Protein AF-A0A4U9IZ56-F1 (afdb_monomer_lite)

Structure (mmCIF, N/CA/C/O backbone):
data_AF-A0A4U9IZ56-F1
#
_entry.id   AF-A0A4U9IZ56-F1
#
loop_
_atom_site.group_PDB
_atom_site.id
_atom_site.type_symbol
_atom_site.label_atom_id
_atom_site.label_alt_id
_atom_site.label_comp_id
_atom_site.label_asym_id
_atom_site.label_entity_id
_atom_site.label_seq_id
_atom_site.pdbx_PDB_ins_code
_atom_site.Cartn_x
_atom_site.Cartn_y
_atom_site.Cartn_z
_atom_site.occupancy
_atom_site.B_iso_or_equiv
_atom_site.auth_seq_id
_atom_site.auth_comp_id
_atom_site.auth_asym_id
_atom_site.auth_atom_id
_atom_site.pdbx_PDB_model_num
ATOM 1 N N . MET A 1 1 ? -5.284 -25.943 -2.171 1.00 47.75 1 MET A N 1
ATOM 2 C CA . MET A 1 1 ? -5.533 -24.492 -2.083 1.00 47.75 1 MET A CA 1
ATOM 3 C C . MET A 1 1 ? -4.631 -23.951 -0.995 1.00 47.75 1 MET A C 1
ATOM 5 O O . MET A 1 1 ? -4.701 -24.468 0.113 1.00 47.75 1 MET A O 1
ATOM 9 N N . ALA A 1 2 ? -3.723 -23.030 -1.317 1.00 60.25 2 ALA A N 1
ATOM 10 C CA . ALA A 1 2 ? -2.992 -22.318 -0.273 1.00 60.25 2 ALA A CA 1
ATOM 11 C C . ALA A 1 2 ? -4.017 -21.531 0.561 1.00 60.25 2 ALA A C 1
ATOM 13 O O . ALA A 1 2 ? -4.993 -21.029 0.004 1.00 60.25 2 ALA A O 1
ATOM 14 N N . GLY A 1 3 ? -3.859 -21.506 1.885 1.00 73.19 3 GLY A N 1
ATOM 15 C CA . GLY A 1 3 ? -4.756 -20.737 2.746 1.00 73.19 3 GLY A CA 1
ATOM 16 C C . GLY A 1 3 ? -4.710 -19.258 2.365 1.00 73.19 3 GLY A C 1
ATOM 17 O O . GLY A 1 3 ? -3.636 -18.731 2.083 1.00 73.19 3 GLY A O 1
ATOM 18 N N . GLN A 1 4 ? -5.870 -18.604 2.334 1.00 85.25 4 GLN A N 1
ATOM 19 C CA . GLN A 1 4 ? -5.969 -17.176 2.053 1.00 85.25 4 GLN A CA 1
ATOM 20 C C . GLN A 1 4 ? -5.206 -16.383 3.125 1.00 85.25 4 GLN A C 1
ATOM 22 O O . GLN A 1 4 ? -5.521 -16.478 4.313 1.00 85.25 4 GLN A O 1
ATOM 27 N N . LEU A 1 5 ? -4.211 -15.598 2.710 1.00 96.19 5 LEU A N 1
ATOM 28 C CA . LEU A 1 5 ? -3.516 -14.666 3.591 1.00 96.19 5 LEU A CA 1
ATOM 29 C C . LEU A 1 5 ? -4.373 -13.404 3.753 1.00 96.19 5 LEU A C 1
ATOM 31 O O . LEU A 1 5 ? -4.709 -12.748 2.768 1.00 96.19 5 LEU A O 1
ATOM 35 N N . ILE A 1 6 ? -4.730 -13.063 4.993 1.00 97.56 6 ILE A N 1
ATOM 36 C CA . ILE A 1 6 ? -5.481 -11.842 5.306 1.00 97.56 6 ILE A CA 1
ATOM 37 C C . ILE A 1 6 ? -4.613 -10.948 6.183 1.00 97.56 6 ILE A C 1
ATOM 39 O O . ILE A 1 6 ? -4.318 -11.309 7.321 1.00 97.56 6 ILE A O 1
ATOM 43 N N . LEU A 1 7 ? -4.234 -9.781 5.667 1.00 98.06 7 LEU A N 1
ATOM 44 C CA . LEU A 1 7 ? -3.555 -8.757 6.453 1.00 98.06 7 LEU A CA 1
ATOM 45 C C . LEU A 1 7 ? -4.583 -8.044 7.328 1.00 98.06 7 LEU A C 1
ATOM 47 O O . LEU A 1 7 ? -5.577 -7.512 6.829 1.00 98.06 7 LEU A O 1
ATOM 51 N N . ARG A 1 8 ? -4.356 -8.058 8.641 1.00 97.75 8 ARG A N 1
ATOM 52 C CA . ARG A 1 8 ? -5.276 -7.484 9.620 1.00 97.75 8 ARG A CA 1
ATOM 53 C C . ARG A 1 8 ? -4.805 -6.114 10.047 1.00 97.75 8 ARG A C 1
ATOM 55 O O . ARG A 1 8 ? -3.645 -5.937 10.401 1.00 97.75 8 ARG A O 1
ATOM 62 N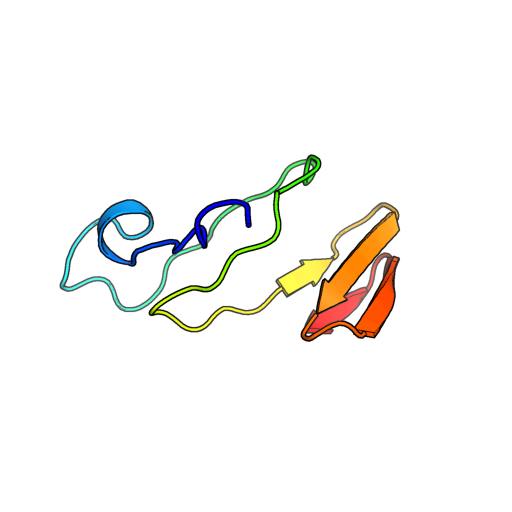 N . ARG A 1 9 ? -5.724 -5.158 10.136 1.00 97.69 9 ARG A N 1
ATOM 63 C CA . ARG A 1 9 ? -5.459 -3.812 10.658 1.00 97.69 9 ARG A CA 1
ATOM 64 C C . ARG A 1 9 ? -4.705 -3.841 11.992 1.00 97.69 9 ARG A C 1
ATOM 66 O O . ARG A 1 9 ? -3.820 -3.020 12.205 1.00 97.69 9 ARG A O 1
ATOM 73 N N . ALA A 1 10 ? -5.043 -4.782 12.872 1.00 97.31 10 ALA A N 1
ATOM 74 C CA . ALA A 1 10 ? -4.418 -4.923 14.186 1.00 97.31 10 ALA A CA 1
ATOM 75 C C . ALA A 1 10 ? -2.895 -5.155 14.129 1.00 97.31 10 ALA A C 1
ATOM 77 O O . ALA A 1 10 ? -2.207 -4.788 15.076 1.00 97.31 10 ALA A O 1
ATOM 78 N N . ASP A 1 11 ? -2.378 -5.702 13.024 1.00 97.88 11 ASP A N 1
ATOM 79 C CA . ASP A 1 11 ? -0.950 -5.990 12.847 1.00 97.88 11 ASP A CA 1
ATOM 80 C C . ASP A 1 11 ? -0.192 -4.834 12.165 1.00 97.88 11 ASP A C 1
ATOM 82 O O . ASP A 1 11 ? 1.032 -4.756 12.245 1.00 97.88 11 ASP A O 1
ATOM 86 N N . PHE A 1 12 ? -0.908 -3.935 11.479 1.00 97.81 12 PHE A N 1
ATOM 87 C CA . PHE A 1 12 ? -0.326 -2.879 10.635 1.00 97.81 12 PHE A CA 1
ATOM 88 C C . PHE A 1 12 ? -0.520 -1.459 11.189 1.00 97.81 12 PHE A C 1
ATOM 90 O O . PHE A 1 12 ? 0.119 -0.521 10.713 1.00 97.81 12 PHE A O 1
ATOM 97 N N . PHE A 1 13 ? -1.385 -1.282 12.189 1.00 98.38 13 PHE A N 1
ATOM 98 C CA . PHE A 1 13 ? -1.670 0.004 12.826 1.00 98.38 13 PHE A CA 1
ATOM 99 C C . PHE A 1 13 ? -1.225 -0.035 14.289 1.00 98.38 13 PHE A C 1
ATOM 101 O O . PHE A 1 13 ? -1.425 -1.027 14.982 1.00 98.38 13 PHE A O 1
ATOM 108 N N . ALA A 1 14 ? -0.669 1.068 14.790 1.00 97.50 14 ALA A N 1
ATOM 109 C CA . ALA A 1 14 ? -0.130 1.136 16.148 1.00 97.50 14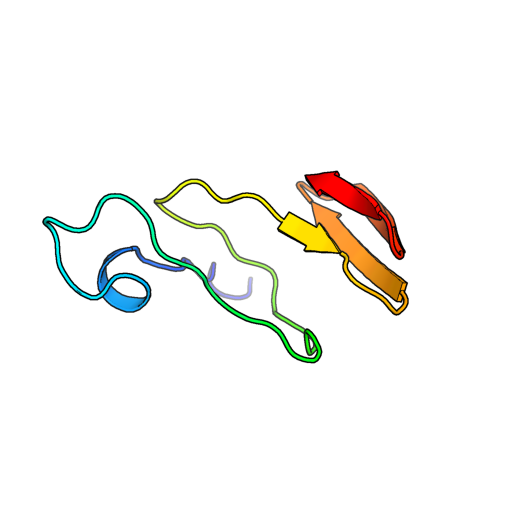 ALA A CA 1
ATOM 110 C C . ALA A 1 14 ? -1.218 1.066 17.234 1.00 97.50 14 ALA A C 1
ATOM 112 O O . ALA A 1 14 ? -0.934 0.722 18.379 1.00 97.50 14 ALA A O 1
ATOM 113 N N . SER A 1 15 ? -2.463 1.427 16.904 1.00 97.50 15 SER A N 1
ATOM 114 C CA . SER A 1 15 ? -3.604 1.296 17.812 1.00 97.50 15 SER A CA 1
ATOM 115 C C . SER A 1 15 ? -4.938 1.276 17.065 1.00 97.50 15 SER A C 1
ATOM 117 O O . SER A 1 15 ? -5.038 1.690 15.909 1.00 97.50 15 SER A O 1
ATOM 119 N N . THR A 1 16 ? -6.001 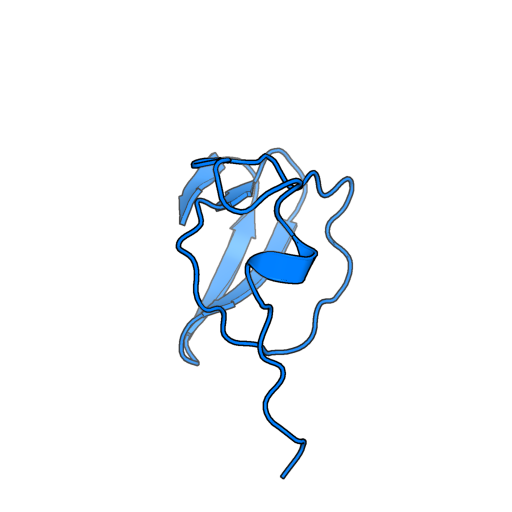0.874 17.763 1.00 96.12 16 THR A N 1
ATOM 120 C CA . THR A 1 16 ? -7.379 0.904 17.246 1.00 96.12 16 THR A CA 1
ATOM 121 C C . THR A 1 16 ? -7.890 2.324 16.971 1.00 96.12 16 THR A C 1
ATOM 123 O O . THR A 1 16 ? -8.774 2.502 16.133 1.00 96.12 16 THR A O 1
ATOM 126 N N . ALA A 1 17 ? -7.315 3.339 17.627 1.00 97.69 17 ALA A N 1
ATOM 127 C CA . ALA A 1 17 ? -7.652 4.748 17.426 1.00 97.69 17 ALA A CA 1
ATOM 128 C C . ALA A 1 17 ? -6.948 5.376 16.208 1.00 97.69 17 ALA A C 1
ATOM 130 O O . ALA A 1 17 ? -7.386 6.413 15.712 1.00 97.69 17 ALA A O 1
ATOM 131 N N . GLN A 1 18 ? -5.867 4.771 15.703 1.00 98.12 18 GLN A N 1
ATOM 132 C CA . GLN A 1 18 ? -5.128 5.307 14.561 1.00 98.12 18 GLN A CA 1
ATOM 133 C C . GLN A 1 18 ? -5.913 5.099 13.260 1.00 98.12 18 GLN A C 1
ATOM 135 O O . GLN A 1 18 ? -6.175 3.963 12.864 1.00 98.12 18 GLN A O 1
ATOM 140 N N . ALA A 1 19 ? -6.268 6.195 12.586 1.00 97.81 19 ALA A N 1
ATOM 141 C CA . ALA A 1 19 ? -7.052 6.163 11.349 1.00 97.81 19 ALA A CA 1
ATOM 142 C C . ALA A 1 19 ? -6.207 5.925 10.084 1.00 97.81 19 ALA A C 1
ATOM 144 O O . ALA A 1 19 ? -6.714 5.374 9.113 1.00 97.81 19 ALA A O 1
ATOM 145 N N . VAL A 1 20 ? -4.932 6.329 10.090 1.00 98.06 20 VAL A N 1
ATOM 146 C CA . VAL A 1 20 ? -4.020 6.206 8.944 1.00 98.06 20 VAL A CA 1
ATOM 147 C C . VAL A 1 20 ? -2.597 5.902 9.411 1.00 98.06 20 VAL A C 1
ATOM 149 O O . VAL A 1 20 ? -2.152 6.399 10.451 1.00 98.06 20 VAL A O 1
ATOM 152 N N . ALA A 1 21 ? -1.888 5.089 8.635 1.00 98.19 21 ALA A N 1
ATOM 153 C CA . ALA A 1 21 ? -0.483 4.752 8.819 1.00 98.19 21 ALA A CA 1
ATOM 154 C C . ALA A 1 21 ? 0.228 4.738 7.457 1.00 98.19 21 ALA A C 1
ATOM 156 O O . ALA A 1 21 ? -0.419 4.612 6.417 1.00 98.19 21 ALA A O 1
ATOM 157 N N . VAL A 1 22 ? 1.555 4.868 7.467 1.00 98.31 22 VAL A N 1
ATOM 158 C CA . VAL A 1 22 ? 2.395 4.733 6.271 1.00 98.31 22 VAL A CA 1
ATOM 159 C C . VAL A 1 22 ? 3.219 3.463 6.417 1.00 98.31 22 VAL A C 1
ATOM 161 O O . VAL A 1 22 ? 3.938 3.296 7.400 1.00 98.31 22 VAL A O 1
ATOM 164 N N . ALA A 1 23 ? 3.107 2.571 5.439 1.00 98.00 23 ALA A N 1
ATOM 165 C CA . ALA A 1 23 ? 3.876 1.340 5.377 1.00 98.00 23 ALA A CA 1
ATOM 166 C C . ALA A 1 23 ? 4.949 1.469 4.286 1.00 98.00 23 ALA A C 1
ATOM 168 O O . ALA A 1 23 ? 4.705 1.164 3.121 1.00 98.00 23 ALA A O 1
ATOM 169 N N . ASP A 1 24 ? 6.144 1.928 4.661 1.00 97.44 24 ASP A N 1
ATOM 170 C CA . ASP A 1 24 ? 7.250 2.112 3.716 1.00 97.44 24 ASP A CA 1
ATOM 171 C C . ASP A 1 24 ? 7.727 0.784 3.102 1.00 97.44 24 ASP A C 1
ATOM 173 O O . ASP A 1 24 ? 7.726 -0.273 3.746 1.00 97.44 24 ASP A O 1
ATOM 177 N N . ARG A 1 25 ? 8.155 0.841 1.834 1.00 97.94 25 ARG A N 1
ATOM 178 C CA . ARG A 1 25 ? 8.640 -0.308 1.049 1.00 97.94 25 ARG A CA 1
ATOM 179 C C . ARG A 1 25 ? 9.856 0.081 0.213 1.00 97.94 25 ARG A C 1
ATOM 181 O O . ARG A 1 25 ? 9.733 0.515 -0.932 1.00 97.94 25 ARG A O 1
ATOM 188 N N . TYR A 1 26 ? 11.050 -0.076 0.783 1.00 96.75 26 TYR A N 1
ATOM 189 C CA . TYR A 1 26 ? 12.313 0.357 0.173 1.00 96.75 26 TYR A CA 1
ATOM 190 C C . TYR A 1 26 ? 13.334 -0.795 0.048 1.00 96.75 26 TYR A C 1
ATOM 192 O O . TYR A 1 26 ? 14.242 -0.883 0.873 1.00 96.75 26 TYR A O 1
ATOM 200 N N . PRO A 1 27 ? 13.255 -1.646 -0.999 1.00 96.69 27 PRO A N 1
ATOM 201 C CA . PRO A 1 27 ? 12.202 -1.738 -2.019 1.00 96.69 27 PRO A CA 1
ATOM 202 C C . PRO A 1 27 ? 11.019 -2.614 -1.563 1.00 96.69 27 PRO A C 1
ATOM 204 O O . PRO A 1 27 ? 11.038 -3.206 -0.486 1.00 96.69 27 PRO A O 1
ATOM 207 N N . GLN A 1 28 ? 9.988 -2.732 -2.401 1.00 98.00 28 GLN A N 1
ATOM 208 C CA . GLN A 1 28 ? 8.976 -3.778 -2.253 1.00 98.00 28 GLN A CA 1
ATOM 209 C C . GLN A 1 28 ? 9.555 -5.116 -2.746 1.00 98.00 28 GLN A C 1
ATOM 211 O O . GLN A 1 28 ? 9.805 -5.280 -3.939 1.00 98.00 28 GLN A O 1
ATOM 216 N N . ASN A 1 29 ? 9.763 -6.069 -1.834 1.00 97.31 29 ASN A N 1
ATOM 217 C CA . ASN A 1 29 ? 10.081 -7.457 -2.189 1.00 97.31 29 ASN A CA 1
ATOM 218 C C . ASN A 1 29 ? 8.832 -8.191 -2.699 1.00 97.31 29 ASN A C 1
ATOM 220 O O . ASN A 1 29 ? 7.712 -7.691 -2.568 1.00 97.31 29 ASN A O 1
ATOM 224 N N . VAL A 1 30 ? 9.013 -9.399 -3.240 1.00 97.25 30 VAL A N 1
ATOM 225 C CA . VAL A 1 30 ? 7.881 -10.279 -3.562 1.00 97.25 30 VAL A CA 1
ATOM 226 C C . VAL A 1 30 ? 7.010 -10.440 -2.322 1.00 97.25 30 VAL A C 1
ATOM 228 O O . VAL A 1 30 ? 7.499 -10.757 -1.237 1.00 97.25 30 VAL A O 1
ATOM 231 N N . PHE A 1 31 ? 5.720 -10.200 -2.502 1.00 97.25 31 PHE A N 1
ATOM 232 C CA . PHE A 1 31 ? 4.717 -10.327 -1.466 1.00 97.25 31 PHE A CA 1
ATOM 233 C C . PHE A 1 31 ? 3.619 -11.238 -2.002 1.00 97.25 31 PHE A C 1
ATOM 235 O O . PHE A 1 31 ? 3.206 -11.090 -3.152 1.00 97.25 31 PHE A O 1
ATOM 242 N N . ALA A 1 32 ? 3.228 -12.234 -1.210 1.00 96.31 32 ALA A N 1
ATOM 243 C CA . ALA A 1 32 ? 2.261 -13.233 -1.644 1.00 96.31 32 ALA A CA 1
ATOM 244 C C . ALA A 1 32 ? 0.886 -12.598 -1.885 1.00 96.31 32 ALA A C 1
ATOM 246 O O . ALA A 1 32 ? 0.583 -11.532 -1.345 1.00 96.31 32 ALA A O 1
ATOM 247 N N . GLU A 1 33 ? 0.050 -13.268 -2.673 1.00 96.81 33 GLU A N 1
ATOM 248 C CA . GLU A 1 33 ? -1.351 -12.886 -2.827 1.00 96.81 33 GLU A CA 1
ATOM 249 C C . GLU A 1 33 ? -2.039 -12.840 -1.457 1.00 96.81 33 GLU A C 1
ATOM 251 O O . GLU A 1 33 ? -1.860 -13.730 -0.620 1.00 96.81 33 GLU A O 1
ATOM 256 N N . HIS A 1 34 ? -2.783 -11.767 -1.212 1.00 97.62 34 HIS A N 1
ATOM 257 C CA . HIS A 1 34 ? -3.439 -11.517 0.060 1.00 97.62 34 HIS A CA 1
ATOM 258 C C . HIS A 1 34 ? -4.647 -10.604 -0.126 1.00 97.62 34 HIS A C 1
ATOM 260 O O . HIS A 1 34 ? -4.780 -9.904 -1.126 1.00 97.62 34 HIS A O 1
ATOM 266 N N . THR A 1 35 ? -5.505 -10.588 0.887 1.00 97.94 35 THR A N 1
ATOM 267 C CA . THR A 1 35 ? -6.574 -9.597 1.056 1.00 97.94 35 THR A CA 1
ATOM 268 C C . THR A 1 35 ? -6.363 -8.836 2.362 1.00 97.94 35 THR A C 1
ATOM 270 O O . THR A 1 35 ? -5.592 -9.275 3.215 1.00 97.94 35 THR A O 1
ATOM 273 N N . HIS A 1 36 ? -7.064 -7.727 2.566 1.00 98.19 36 HIS A N 1
ATOM 274 C CA . HIS A 1 36 ? -6.935 -6.912 3.776 1.00 98.19 36 HIS A CA 1
ATOM 275 C C . HIS A 1 36 ? -8.294 -6.393 4.258 1.00 98.19 36 HIS A C 1
ATOM 277 O O . HIS A 1 36 ? -9.239 -6.269 3.479 1.00 98.19 36 HIS A O 1
ATOM 283 N N . ASP A 1 37 ? -8.392 -6.105 5.559 1.00 97.56 37 ASP A N 1
ATOM 284 C CA . ASP A 1 37 ? -9.585 -5.526 6.204 1.00 97.56 37 ASP A CA 1
ATOM 285 C C . ASP A 1 37 ? -9.484 -4.003 6.434 1.00 97.56 37 ASP A C 1
ATOM 287 O O . ASP A 1 37 ? -10.242 -3.416 7.209 1.00 97.56 37 ASP A O 1
ATOM 291 N N . PHE A 1 38 ? -8.568 -3.352 5.719 1.00 98.31 38 PHE A N 1
ATOM 292 C CA . PHE A 1 38 ? -8.384 -1.903 5.657 1.00 98.31 38 PHE A CA 1
ATOM 293 C C . PHE A 1 38 ? -8.247 -1.448 4.196 1.00 98.31 38 PHE A C 1
ATOM 295 O O . PHE A 1 38 ? -8.012 -2.266 3.315 1.00 98.31 38 PHE A O 1
ATOM 302 N N . GLY A 1 39 ? -8.426 -0.155 3.919 1.00 98.06 39 GLY A N 1
ATOM 303 C CA . GLY A 1 39 ? -8.096 0.428 2.613 1.00 98.06 39 GLY A CA 1
ATOM 304 C C . GLY A 1 39 ? -6.641 0.895 2.565 1.00 98.06 39 GLY A C 1
ATOM 305 O O . GLY A 1 39 ? -6.065 1.211 3.607 1.00 98.06 39 GLY A O 1
ATOM 306 N N . GLU A 1 40 ? -6.067 0.984 1.369 1.00 98.44 40 GLU A N 1
ATOM 307 C CA . GLU A 1 40 ? -4.709 1.490 1.154 1.00 98.44 40 GLU A CA 1
ATOM 308 C C . GLU A 1 40 ? -4.604 2.302 -0.141 1.00 98.44 40 GLU A C 1
ATOM 310 O O . GLU A 1 40 ? -5.460 2.196 -1.016 1.00 98.44 40 GLU A O 1
ATOM 315 N N . LEU A 1 41 ? -3.564 3.136 -0.223 1.00 98.62 41 LEU A N 1
ATOM 316 C CA . LEU A 1 41 ? -3.136 3.827 -1.439 1.00 98.62 41 LEU A CA 1
ATOM 317 C C . LEU A 1 41 ? -1.708 3.382 -1.747 1.00 98.62 41 LEU A C 1
ATOM 319 O O . LEU A 1 41 ? -0.847 3.440 -0.862 1.00 98.62 41 LEU A O 1
ATOM 323 N N . VAL A 1 42 ? -1.438 2.988 -2.989 1.00 98.69 42 VAL A N 1
ATOM 324 C CA . VAL A 1 42 ? -0.119 2.487 -3.400 1.00 98.69 42 VAL A CA 1
ATOM 325 C C . VAL A 1 42 ? 0.519 3.457 -4.383 1.00 98.69 42 VAL A C 1
ATOM 327 O O . VAL A 1 42 ? 0.024 3.638 -5.490 1.00 98.69 42 VAL A O 1
ATOM 330 N N . LEU A 1 43 ? 1.646 4.065 -3.995 1.00 98.69 43 LEU A N 1
ATOM 331 C CA . LEU A 1 43 ? 2.403 5.005 -4.828 1.00 98.69 43 LEU A CA 1
ATOM 332 C C . LEU A 1 43 ? 3.780 4.437 -5.176 1.00 98.69 43 LEU A C 1
ATOM 334 O O . LEU A 1 43 ? 4.604 4.180 -4.294 1.00 98.69 43 LEU A O 1
ATOM 338 N N . VAL A 1 44 ? 4.072 4.299 -6.470 1.00 98.81 44 VAL A N 1
ATOM 339 C CA . VAL A 1 44 ? 5.379 3.811 -6.930 1.00 98.81 44 VAL A CA 1
ATOM 340 C C . VAL A 1 44 ? 6.352 4.979 -7.106 1.00 98.81 44 VAL A C 1
ATOM 342 O O . VAL A 1 44 ? 6.275 5.75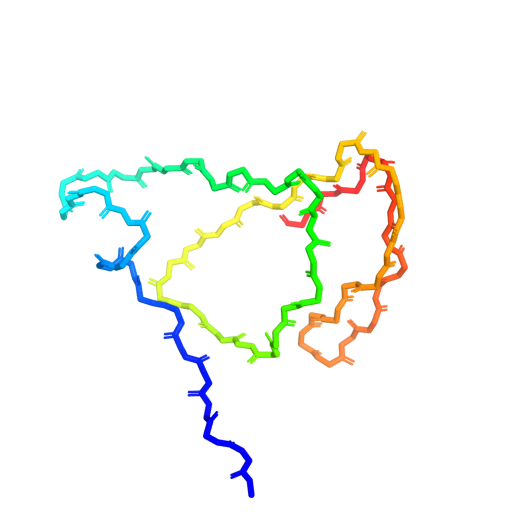5 -8.060 1.00 98.81 44 VAL A O 1
ATOM 345 N N . TRP A 1 45 ? 7.321 5.094 -6.195 1.00 98.56 45 TRP A N 1
ATOM 346 C CA . TRP A 1 45 ? 8.303 6.189 -6.200 1.00 98.56 45 TRP A CA 1
ATOM 347 C C . TRP A 1 45 ? 9.403 6.047 -7.263 1.00 98.56 45 TRP A C 1
ATOM 349 O O . TRP A 1 45 ? 9.825 7.038 -7.862 1.00 98.56 45 TRP A O 1
ATOM 359 N N . ARG A 1 46 ? 9.919 4.829 -7.470 1.00 98.44 46 ARG A N 1
ATOM 360 C CA . ARG A 1 46 ? 10.975 4.489 -8.444 1.00 98.44 46 ARG A CA 1
ATOM 361 C C . ARG A 1 46 ? 11.043 2.976 -8.670 1.00 98.44 46 ARG A C 1
ATOM 363 O O . ARG A 1 46 ? 10.480 2.217 -7.889 1.00 98.44 46 ARG A O 1
ATOM 370 N N . GLY A 1 47 ? 11.815 2.549 -9.669 1.00 98.50 47 GLY A N 1
ATOM 371 C CA . GLY A 1 47 ? 11.914 1.137 -10.050 1.00 98.50 47 GLY A CA 1
ATOM 372 C C . GLY A 1 47 ? 10.711 0.686 -10.878 1.00 98.50 47 GLY A C 1
ATOM 373 O O . GLY A 1 47 ? 9.926 1.517 -11.327 1.00 98.50 47 GLY A O 1
ATOM 374 N N . ASN A 1 48 ? 10.603 -0.620 -11.112 1.00 98.69 48 ASN A N 1
ATOM 375 C CA . ASN A 1 48 ? 9.475 -1.238 -11.806 1.00 98.69 48 ASN A CA 1
ATOM 376 C C . ASN A 1 48 ? 9.207 -2.647 -11.258 1.00 98.69 48 ASN A C 1
ATOM 378 O O . ASN A 1 48 ? 10.068 -3.231 -10.597 1.00 98.69 48 ASN A O 1
ATOM 382 N N . GLY A 1 49 ? 8.017 -3.180 -11.527 1.00 98.56 49 GLY A N 1
ATOM 383 C CA . GLY A 1 49 ? 7.600 -4.494 -11.045 1.00 98.56 49 GLY A CA 1
ATOM 384 C C . GLY A 1 49 ? 6.314 -5.000 -11.696 1.00 98.56 49 GLY A C 1
ATOM 385 O O . GLY A 1 49 ? 5.870 -4.495 -12.729 1.00 98.56 49 GLY A O 1
ATOM 386 N N . LEU A 1 50 ? 5.721 -6.022 -11.081 1.00 98.69 50 LEU A N 1
ATOM 387 C CA . LEU A 1 50 ? 4.428 -6.584 -11.466 1.00 98.69 50 LEU A CA 1
ATOM 388 C C . LEU A 1 50 ? 3.484 -6.513 -10.262 1.00 98.69 50 LEU A C 1
ATOM 390 O O . LEU A 1 50 ? 3.752 -7.150 -9.247 1.00 98.69 50 LEU A O 1
ATOM 394 N N . HIS A 1 51 ? 2.393 -5.762 -10.392 1.00 98.69 51 HIS A N 1
ATOM 395 C CA . HIS A 1 51 ? 1.288 -5.749 -9.438 1.00 98.69 51 HIS A CA 1
ATOM 396 C C . HIS A 1 51 ? 0.137 -6.556 -10.039 1.00 98.69 51 HIS A C 1
ATOM 398 O O . HIS A 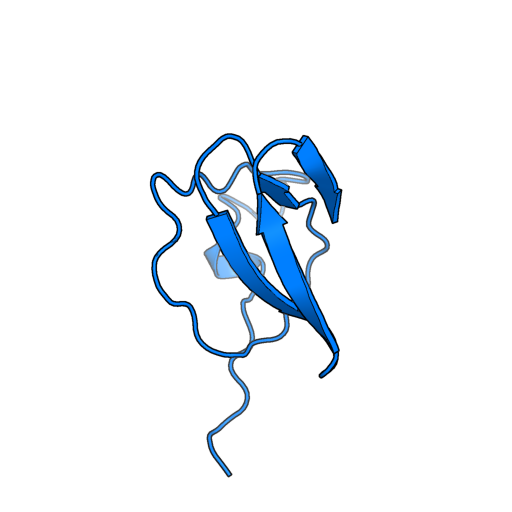1 51 ? -0.366 -6.204 -11.103 1.00 98.69 51 HIS A O 1
ATOM 404 N N . VAL A 1 52 ? -0.256 -7.660 -9.407 1.00 98.44 52 VAL A N 1
ATOM 405 C CA . VAL A 1 52 ? -1.459 -8.407 -9.796 1.00 98.44 52 VAL A CA 1
ATOM 406 C C . VAL A 1 52 ? -2.567 -8.023 -8.826 1.00 98.44 52 VAL A C 1
ATOM 408 O O . VAL A 1 52 ? -2.438 -8.279 -7.635 1.00 98.44 52 VAL A O 1
ATOM 411 N N . LEU A 1 53 ? -3.625 -7.394 -9.335 1.00 98.12 53 LEU A N 1
ATOM 412 C CA . LEU A 1 53 ? -4.752 -6.907 -8.541 1.00 98.12 53 LEU A CA 1
ATOM 413 C C . LEU A 1 53 ? -6.051 -7.478 -9.108 1.00 98.12 53 LEU A C 1
ATOM 415 O O . LEU A 1 53 ? -6.388 -7.191 -10.258 1.00 98.12 53 LEU A O 1
ATOM 419 N N . ASN A 1 54 ? -6.775 -8.262 -8.301 1.00 97.38 54 ASN A N 1
ATOM 420 C CA . ASN A 1 54 ? -7.986 -8.990 -8.710 1.00 97.38 54 ASN A CA 1
ATOM 421 C C . ASN A 1 54 ? -7.769 -9.759 -10.026 1.00 97.38 54 ASN A C 1
ATOM 423 O O . ASN A 1 54 ? -8.429 -9.488 -11.030 1.00 97.38 54 ASN A O 1
ATOM 427 N N . ASP A 1 55 ? -6.755 -10.631 -10.035 1.00 97.12 55 ASP A N 1
ATOM 428 C CA . ASP A 1 55 ? -6.311 -11.438 -11.184 1.00 97.12 55 ASP A CA 1
ATOM 429 C C . ASP A 1 55 ? -5.828 -10.652 -12.416 1.00 97.12 55 ASP A C 1
ATOM 431 O O . ASP A 1 55 ? -5.398 -11.239 -13.412 1.00 97.12 55 ASP A O 1
ATOM 435 N N . ARG A 1 56 ? -5.836 -9.314 -12.370 1.00 98.44 56 ARG A N 1
ATOM 436 C CA . ARG A 1 56 ? -5.374 -8.470 -13.470 1.00 98.44 56 ARG A CA 1
ATOM 437 C C . ARG A 1 56 ? -3.915 -8.050 -13.265 1.00 98.44 56 ARG A C 1
ATOM 439 O O . ARG A 1 56 ? -3.609 -7.393 -12.271 1.00 98.44 56 ARG A O 1
ATOM 446 N N . PRO A 1 57 ? -3.007 -8.367 -14.205 1.00 98.50 57 PRO A N 1
ATOM 447 C CA . PRO A 1 57 ? -1.611 -7.962 -14.113 1.00 98.50 57 PRO A CA 1
ATOM 448 C C . PRO A 1 57 ? -1.399 -6.517 -14.584 1.00 98.50 57 PRO A C 1
ATOM 450 O O . PRO A 1 57 ? -1.840 -6.125 -15.665 1.00 98.50 57 PRO A O 1
ATOM 453 N N . TYR A 1 58 ? -0.628 -5.759 -13.809 1.00 98.81 58 TYR A N 1
ATOM 454 C CA . TYR A 1 58 ? -0.165 -4.409 -14.110 1.00 98.81 58 TYR A CA 1
ATOM 455 C C . TYR A 1 58 ? 1.364 -4.377 -14.056 1.00 98.81 58 TYR A C 1
ATOM 457 O O . TYR A 1 58 ? 1.977 -4.682 -13.032 1.00 98.81 58 TYR A O 1
ATOM 465 N N . ARG A 1 59 ? 2.004 -4.008 -15.170 1.00 98.75 59 ARG A N 1
ATOM 466 C CA . ARG A 1 59 ? 3.426 -3.642 -15.165 1.00 98.75 59 ARG A CA 1
ATOM 467 C C . ARG A 1 59 ? 3.520 -2.245 -14.574 1.00 98.75 59 ARG A C 1
ATOM 469 O O . ARG A 1 59 ? 3.044 -1.309 -15.205 1.00 98.75 59 ARG A O 1
ATOM 476 N N . ILE A 1 60 ? 4.095 -2.138 -13.383 1.00 98.81 60 ILE A N 1
ATOM 477 C CA . ILE A 1 60 ? 4.140 -0.878 -12.640 1.00 98.81 60 ILE A CA 1
ATOM 478 C C . ILE A 1 60 ? 5.521 -0.237 -12.717 1.00 98.81 60 ILE A C 1
ATOM 480 O O . ILE A 1 60 ? 6.535 -0.933 -12.816 1.00 98.81 60 ILE A O 1
ATOM 484 N N .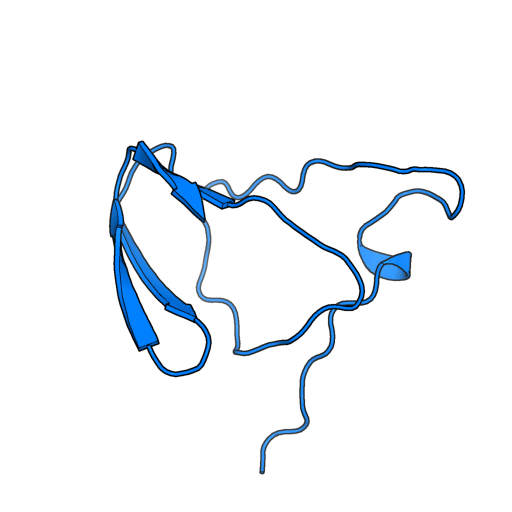 THR A 1 61 ? 5.567 1.085 -12.641 1.00 98.81 61 THR A N 1
ATOM 485 C CA . THR A 1 61 ? 6.772 1.912 -12.621 1.00 98.81 61 THR A CA 1
ATOM 486 C C . THR A 1 61 ? 6.505 3.236 -11.903 1.00 98.81 61 THR A C 1
ATOM 488 O O . THR A 1 61 ? 5.416 3.485 -11.391 1.00 98.81 61 THR A O 1
ATOM 491 N N . ARG A 1 62 ? 7.523 4.098 -11.824 1.00 98.75 62 ARG A N 1
ATOM 492 C CA . ARG A 1 62 ? 7.424 5.422 -11.199 1.00 98.75 62 ARG A CA 1
ATOM 493 C C . ARG A 1 62 ? 6.189 6.194 -11.680 1.00 98.75 62 ARG A C 1
ATOM 495 O O . ARG A 1 62 ? 6.051 6.441 -12.874 1.00 98.75 62 ARG A O 1
ATOM 502 N N . GLY A 1 63 ? 5.414 6.700 -10.724 1.00 98.56 63 GLY A N 1
ATOM 503 C CA . GLY A 1 63 ? 4.260 7.566 -10.972 1.00 98.56 63 GLY A CA 1
ATOM 504 C C . GLY A 1 63 ? 2.920 6.837 -11.012 1.00 98.56 63 GLY A C 1
ATOM 505 O O . GLY A 1 63 ? 1.894 7.511 -10.980 1.00 98.56 63 GLY A O 1
ATOM 506 N N . ASP A 1 64 ? 2.915 5.502 -11.020 1.00 98.69 64 ASP A N 1
ATOM 507 C CA . ASP A 1 64 ? 1.677 4.738 -10.885 1.00 98.69 64 ASP A CA 1
ATOM 508 C C . ASP A 1 64 ? 1.074 4.897 -9.479 1.00 98.69 64 ASP A C 1
ATOM 510 O O . ASP A 1 64 ? 1.796 4.908 -8.471 1.00 98.69 64 ASP A O 1
ATOM 514 N N . LEU A 1 65 ? -0.258 5.004 -9.443 1.00 98.62 65 LEU A N 1
ATOM 515 C CA . LEU A 1 65 ? -1.097 5.123 -8.252 1.00 98.62 65 LEU A CA 1
ATOM 516 C C . LEU A 1 65 ? -2.251 4.114 -8.346 1.00 98.62 65 LEU A C 1
ATOM 518 O O . LEU A 1 65 ? -2.934 4.071 -9.372 1.00 98.62 65 LEU A O 1
ATOM 522 N N . PHE A 1 66 ? -2.465 3.348 -7.276 1.00 98.06 66 PHE A N 1
ATOM 523 C CA . PHE A 1 66 ? -3.594 2.428 -7.099 1.00 98.06 66 PHE A CA 1
ATOM 524 C C . PHE A 1 66 ? -4.334 2.735 -5.799 1.00 98.06 66 PHE A C 1
ATOM 526 O O . PHE A 1 66 ? -3.655 3.153 -4.827 1.00 98.06 66 PHE A O 1
#

Secondary structure (DSSP, 8-state):
-PPPEEE-HHHHSS-TT--------SS------EEESS----B--SSEEEEEETTEEEEEETT-B-

Radius of gyration: 13.25 Å; chains: 1; bounding box: 22×32×33 Å

InterPro domains:
  IPR003313 AraC-type arabinose-binding/dimerisation domain [PF02311] (21-66)
  IPR011051 RmlC-like cupin domain superfamily [SSF51182] (10-66)
  IPR014710 RmlC-like jelly roll fold [G3DSA:2.60.120.10] (6-66)

pLDDT: mean 96.08, std 8.27, range [47.75, 98.81]

Foldseek 3Di:
DPDAAEDEPVVQPPDPPDPDDDDDPPDPDDDDDHHYPDDDKDAAQADWDWDQDPNRIDTDGHPDID

Organism: NCBI:txid83655

Sequence (66 aa):
MAGQLILRRADFFASTAQAVAVADRYPQNVFAEHTHDFGELVLVWRGNGLHVLNDRPYRITRGDLF